Protein AF-A0A0S8J6B5-F1 (afdb_monomer_lite)

pLDDT: mean 71.97, std 14.37, range [44.22, 97.44]

Structure (mmCIF, N/CA/C/O backbone):
data_AF-A0A0S8J6B5-F1
#
_entry.id   AF-A0A0S8J6B5-F1
#
loop_
_atom_site.group_PDB
_atom_site.id
_atom_site.type_symbol
_atom_site.label_atom_id
_atom_site.label_alt_id
_atom_site.label_comp_id
_atom_site.label_asym_id
_atom_site.label_entity_id
_atom_site.label_seq_id
_atom_site.pdbx_PDB_ins_code
_atom_site.Cartn_x
_atom_site.Cartn_y
_atom_site.Cartn_z
_atom_s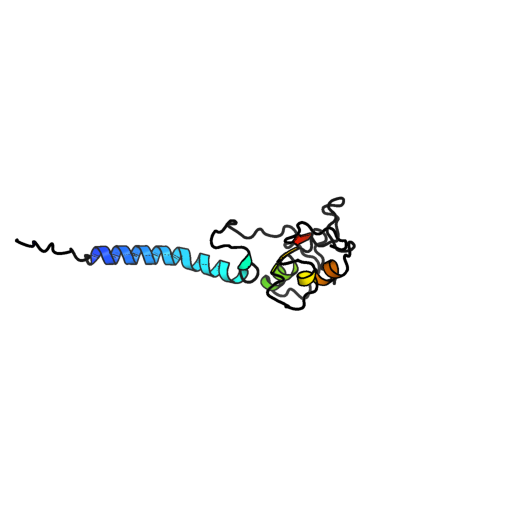ite.occupancy
_atom_site.B_iso_or_equiv
_atom_site.auth_seq_id
_atom_site.auth_comp_id
_atom_site.auth_asym_id
_atom_site.auth_atom_id
_atom_site.pdbx_PDB_model_num
ATOM 1 N N . MET A 1 1 ? -61.045 -2.572 35.374 1.00 48.50 1 MET A N 1
ATOM 2 C CA . MET A 1 1 ? -59.756 -3.092 34.870 1.00 48.50 1 MET A CA 1
ATOM 3 C C . MET A 1 1 ? -58.652 -2.421 35.677 1.00 48.50 1 MET A C 1
ATOM 5 O O . MET A 1 1 ? -58.490 -1.218 35.552 1.00 48.50 1 MET A O 1
ATOM 9 N N . ASN A 1 2 ? -58.008 -3.144 36.601 1.00 45.03 2 ASN A N 1
ATOM 10 C CA . ASN A 1 2 ? -57.009 -2.574 37.518 1.00 45.03 2 ASN A CA 1
ATOM 11 C C . ASN A 1 2 ? -55.618 -2.623 36.877 1.00 45.03 2 ASN A C 1
ATOM 13 O O . ASN A 1 2 ? -55.106 -3.709 36.610 1.00 45.03 2 ASN A O 1
ATOM 17 N N . ILE A 1 3 ? -55.013 -1.459 36.643 1.00 60.06 3 ILE A N 1
ATOM 18 C CA . ILE A 1 3 ? -53.660 -1.334 36.090 1.00 60.06 3 ILE A CA 1
ATOM 19 C C . ILE A 1 3 ? -52.678 -1.334 37.265 1.00 60.06 3 ILE A C 1
ATOM 21 O O . ILE A 1 3 ? -52.633 -0.387 38.047 1.00 60.06 3 ILE A O 1
ATOM 25 N N . ARG A 1 4 ? -51.907 -2.415 37.419 1.00 63.91 4 ARG A N 1
ATOM 26 C CA . ARG A 1 4 ? -50.789 -2.470 38.369 1.00 63.91 4 ARG A CA 1
ATOM 27 C C . ARG A 1 4 ? -49.596 -1.740 37.752 1.00 63.91 4 ARG A C 1
ATOM 29 O O . ARG A 1 4 ? -49.070 -2.174 36.735 1.00 63.91 4 ARG A O 1
ATOM 36 N N . THR A 1 5 ? -49.176 -0.632 38.352 1.00 66.31 5 THR A N 1
ATOM 37 C CA . THR A 1 5 ? -47.941 0.069 37.984 1.00 66.31 5 THR A CA 1
ATOM 38 C C . THR A 1 5 ? -46.756 -0.597 38.677 1.00 66.31 5 THR A C 1
ATOM 40 O O . THR A 1 5 ? -46.599 -0.465 39.893 1.00 66.31 5 THR A O 1
ATOM 43 N N . GLU A 1 6 ? -45.922 -1.313 37.927 1.00 66.81 6 GLU A N 1
ATOM 44 C CA . GLU A 1 6 ? -44.650 -1.818 38.445 1.00 66.81 6 GLU A CA 1
ATOM 45 C C . GLU A 1 6 ? -43.663 -0.658 38.618 1.00 66.81 6 GLU A C 1
ATOM 47 O O . GLU A 1 6 ? -43.391 0.095 37.678 1.00 66.81 6 GLU A O 1
ATOM 52 N N . ARG A 1 7 ? -43.135 -0.473 39.834 1.00 69.81 7 ARG A N 1
ATOM 53 C CA . ARG A 1 7 ? -42.070 0.508 40.064 1.00 69.81 7 ARG A CA 1
ATOM 54 C C . ARG A 1 7 ? -40.789 -0.021 39.424 1.00 69.81 7 ARG A C 1
ATOM 56 O O . ARG A 1 7 ? -40.282 -1.055 39.843 1.00 69.81 7 ARG A O 1
ATOM 63 N N . LYS A 1 8 ? -40.245 0.703 38.445 1.00 69.19 8 LYS A N 1
ATOM 64 C CA . LYS A 1 8 ? -38.907 0.419 37.909 1.00 69.19 8 LYS A CA 1
ATOM 65 C C . LYS A 1 8 ? -37.866 0.684 39.002 1.00 69.19 8 LYS A C 1
ATOM 67 O O . LYS A 1 8 ? -37.848 1.779 39.565 1.00 69.19 8 LYS A O 1
ATOM 72 N N . SER A 1 9 ? -37.032 -0.304 39.323 1.00 73.94 9 SER A N 1
ATOM 73 C CA . SER A 1 9 ? -35.915 -0.131 40.256 1.00 73.94 9 SER A CA 1
ATOM 74 C C . SER A 1 9 ? -34.882 0.824 39.651 1.00 73.94 9 SER A C 1
ATOM 76 O O . SER A 1 9 ? -34.453 0.631 38.515 1.00 73.94 9 SER A O 1
ATOM 78 N N . GLY A 1 10 ? -34.506 1.869 40.389 1.00 77.88 10 GLY A N 1
ATOM 79 C CA . GLY A 1 10 ? -33.377 2.728 40.029 1.00 77.88 10 GLY A CA 1
ATOM 80 C C . GLY A 1 10 ? -32.040 2.034 40.300 1.00 77.88 10 GLY A C 1
ATOM 81 O O . GLY A 1 10 ? -31.982 1.096 41.092 1.00 77.88 10 GLY A O 1
ATOM 82 N N . PHE A 1 11 ? -30.976 2.510 39.654 1.00 80.31 11 PHE A N 1
ATOM 83 C CA . PHE A 1 11 ? -29.611 2.064 39.934 1.00 80.31 11 PHE A CA 1
ATOM 84 C C . PHE A 1 11 ? -29.189 2.448 41.357 1.00 80.31 11 PHE A C 1
ATOM 86 O O . PHE A 1 11 ? -29.462 3.557 41.825 1.00 80.31 11 PHE A O 1
ATOM 93 N N . THR A 1 12 ? -28.495 1.542 42.035 1.00 92.25 12 THR A N 1
ATOM 94 C CA . THR A 1 12 ? -27.850 1.807 43.322 1.00 92.25 12 THR A CA 1
ATOM 95 C C . THR A 1 12 ? -26.544 2.583 43.128 1.00 92.25 12 THR A C 1
ATOM 97 O O . THR A 1 12 ? -25.895 2.528 42.081 1.00 92.25 12 THR A O 1
ATOM 100 N N . LEU A 1 13 ? -26.122 3.306 44.167 1.00 92.25 13 LEU A N 1
ATOM 101 C CA . LEU A 1 13 ? -24.889 4.101 44.134 1.00 92.25 13 LEU A CA 1
ATOM 102 C C . LEU A 1 13 ? -23.640 3.218 43.961 1.00 92.25 13 LEU A C 1
ATOM 104 O O . LEU A 1 13 ? -22.688 3.613 43.291 1.00 92.25 13 LEU A O 1
ATOM 108 N N . ILE A 1 14 ? -23.669 2.002 44.513 1.00 93.94 14 ILE A N 1
ATOM 109 C CA . ILE A 1 14 ? -22.578 1.037 44.369 1.00 93.94 14 ILE A CA 1
ATOM 110 C C . ILE A 1 14 ? -22.484 0.480 42.943 1.00 93.94 14 ILE A C 1
ATOM 112 O O . ILE A 1 14 ? -21.381 0.356 42.418 1.00 93.94 14 ILE A O 1
ATOM 116 N N . GLU A 1 15 ? -23.614 0.219 42.278 1.00 93.50 15 GLU A N 1
ATOM 117 C CA . GLU A 1 15 ? -23.617 -0.221 40.877 1.00 93.50 15 GLU A CA 1
ATOM 118 C C . GLU A 1 15 ? -23.000 0.840 39.965 1.00 93.50 15 GLU A C 1
ATOM 120 O O . GLU A 1 15 ? -22.154 0.520 39.132 1.00 93.50 15 GLU A O 1
ATOM 125 N N . LEU A 1 16 ? -23.356 2.114 40.162 1.00 93.31 16 LEU A N 1
ATOM 126 C CA . LEU A 1 16 ? -22.785 3.210 39.380 1.00 93.31 16 LEU A CA 1
ATOM 127 C C . LEU A 1 16 ? -21.266 3.325 39.583 1.00 93.31 16 LEU A C 1
ATOM 129 O O . LEU A 1 16 ? -20.525 3.487 38.614 1.00 93.31 16 LEU A O 1
ATOM 133 N N . LEU A 1 17 ? -20.794 3.214 40.828 1.00 95.38 17 LEU A N 1
ATOM 134 C CA . LEU A 1 17 ? -19.365 3.284 41.142 1.00 95.38 17 LEU A CA 1
ATOM 135 C C . LEU A 1 17 ? -18.570 2.164 40.467 1.00 95.38 17 LEU A C 1
ATOM 137 O O . LEU A 1 17 ? -17.499 2.424 39.919 1.00 95.38 17 LEU A O 1
ATOM 141 N N . ILE A 1 18 ? -19.103 0.940 40.457 1.00 96.00 18 ILE A N 1
ATOM 142 C CA . ILE A 1 18 ? -18.460 -0.196 39.786 1.00 96.00 18 ILE A CA 1
ATOM 143 C C . ILE A 1 18 ? -18.388 0.046 38.273 1.00 96.00 18 ILE A C 1
ATOM 145 O O . ILE A 1 18 ? -17.337 -0.164 37.670 1.00 96.00 18 ILE A O 1
ATOM 149 N N . VAL A 1 19 ? -19.466 0.544 37.658 1.00 95.88 19 VAL A N 1
ATOM 150 C CA . VAL A 1 19 ? -19.497 0.836 36.215 1.00 95.88 19 VAL A CA 1
ATOM 151 C C . VAL A 1 19 ? -18.445 1.880 35.838 1.00 95.88 19 VAL A C 1
ATOM 153 O O . VAL A 1 19 ? -17.669 1.664 34.907 1.00 95.88 19 VAL A O 1
ATOM 156 N N . VAL A 1 20 ? -18.370 2.990 36.577 1.00 96.12 20 VAL A N 1
ATOM 157 C CA . VAL A 1 20 ? -17.387 4.051 36.307 1.00 96.12 20 VAL A CA 1
ATOM 158 C C . VAL A 1 20 ? -15.956 3.548 36.517 1.00 96.12 20 VAL A C 1
ATOM 160 O O . VAL A 1 20 ? -15.083 3.853 35.704 1.00 96.12 20 VAL A O 1
ATOM 163 N N . ALA A 1 21 ? -15.713 2.733 37.549 1.00 97.25 21 ALA A N 1
ATOM 164 C CA . ALA A 1 21 ? -14.399 2.141 37.799 1.00 97.25 21 ALA A CA 1
ATOM 165 C C . ALA A 1 21 ? -13.941 1.235 36.643 1.00 97.25 21 ALA A C 1
ATOM 167 O O . ALA A 1 21 ? -12.800 1.339 36.194 1.00 97.25 21 ALA A O 1
ATOM 168 N N . ILE A 1 22 ? -14.833 0.394 36.108 1.00 97.44 22 ILE A N 1
ATOM 169 C CA . ILE A 1 22 ? -14.524 -0.476 34.963 1.00 97.44 22 ILE A CA 1
ATOM 170 C C . ILE A 1 22 ? -14.231 0.361 33.711 1.00 97.44 22 ILE A C 1
ATOM 172 O O . ILE A 1 22 ? -13.232 0.114 33.035 1.00 97.44 22 ILE A O 1
ATOM 176 N N . ILE A 1 23 ? -15.050 1.379 33.417 1.00 97.19 23 ILE A N 1
ATOM 177 C CA . ILE A 1 23 ? -14.836 2.268 32.262 1.00 97.19 23 ILE A CA 1
ATOM 178 C C . ILE A 1 23 ? -13.482 2.984 32.370 1.00 97.19 23 ILE A C 1
ATOM 180 O O . ILE A 1 23 ? -12.758 3.056 31.378 1.00 97.19 23 ILE A O 1
ATOM 184 N N . ALA A 1 24 ? -13.106 3.463 33.558 1.00 97.06 24 ALA A N 1
ATOM 185 C CA . ALA A 1 24 ? -11.826 4.135 33.779 1.00 97.06 24 ALA A CA 1
ATOM 186 C C . ALA A 1 24 ? -10.622 3.205 33.540 1.00 97.06 24 ALA A C 1
ATOM 188 O O . ALA A 1 24 ? -9.658 3.608 32.887 1.00 97.06 24 ALA A O 1
ATOM 189 N N . ILE A 1 25 ? -10.690 1.952 34.007 1.00 96.38 25 ILE A N 1
ATOM 190 C CA . ILE A 1 25 ? -9.638 0.946 33.779 1.00 96.38 25 ILE A CA 1
ATOM 191 C C . ILE A 1 25 ? -9.512 0.626 32.285 1.00 96.38 25 ILE A C 1
ATOM 193 O O . ILE A 1 25 ? -8.404 0.609 31.744 1.00 96.38 25 ILE A O 1
ATOM 197 N N . LEU A 1 26 ? -10.638 0.416 31.597 1.00 96.31 26 LEU A N 1
ATOM 198 C CA . LEU A 1 26 ? -10.643 0.154 30.157 1.00 96.31 26 LEU A CA 1
ATOM 199 C C . LEU A 1 26 ? -10.089 1.343 29.362 1.00 96.31 26 LEU A C 1
ATOM 201 O O . LEU A 1 26 ? -9.278 1.142 28.459 1.00 96.31 26 LEU A O 1
ATOM 205 N N . ALA A 1 27 ? -10.469 2.574 29.714 1.00 92.94 27 ALA A N 1
ATOM 206 C CA . ALA A 1 27 ? -9.973 3.784 29.065 1.00 92.94 27 ALA A CA 1
ATOM 207 C C . ALA A 1 27 ? -8.456 3.951 29.244 1.00 92.94 27 ALA A C 1
ATOM 209 O O . ALA A 1 27 ? -7.764 4.269 28.279 1.00 92.94 27 ALA A O 1
ATOM 210 N N . LEU A 1 28 ? -7.922 3.672 30.438 1.00 92.94 28 LEU A N 1
ATOM 211 C CA . LEU A 1 28 ? -6.486 3.765 30.713 1.00 92.94 28 LEU A CA 1
ATOM 212 C C . LEU A 1 28 ? -5.655 2.823 29.828 1.00 92.94 28 LEU A C 1
ATOM 214 O O . LEU A 1 28 ? -4.561 3.186 29.406 1.00 92.94 28 LEU A O 1
ATOM 218 N N . ILE A 1 29 ? -6.180 1.635 29.515 1.00 89.56 29 ILE A N 1
ATOM 219 C CA . ILE A 1 29 ? -5.523 0.670 28.621 1.00 89.56 29 ILE A CA 1
ATOM 220 C C . ILE A 1 29 ? -5.751 1.045 27.148 1.00 89.56 29 ILE A C 1
ATOM 222 O O . ILE A 1 29 ? -4.837 0.953 26.328 1.00 89.56 29 ILE A O 1
ATOM 226 N N . ALA A 1 30 ? -6.961 1.466 26.782 1.00 79.88 30 ALA A N 1
ATOM 227 C CA . ALA A 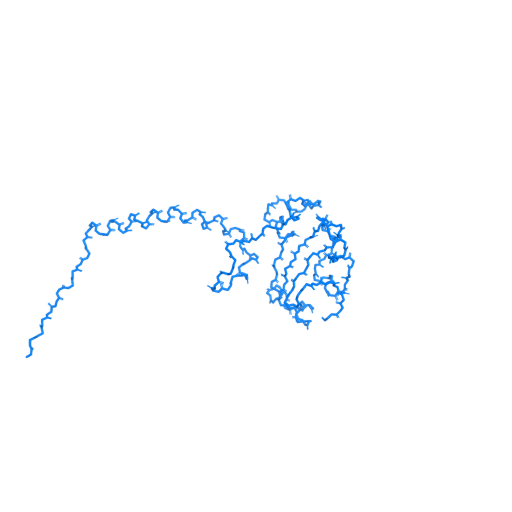1 30 ? -7.336 1.705 25.390 1.00 79.88 30 ALA A CA 1
ATOM 228 C C . ALA A 1 30 ? -6.755 3.008 24.815 1.00 79.88 30 ALA A C 1
ATOM 230 O O . ALA A 1 30 ? -6.271 3.009 23.685 1.00 79.88 30 ALA A O 1
ATOM 231 N N . VAL A 1 31 ? -6.768 4.107 25.576 1.00 78.62 31 VAL A N 1
ATOM 232 C CA . VAL A 1 31 ? -6.356 5.444 25.108 1.00 78.62 31 VAL A CA 1
ATOM 233 C C . VAL A 1 31 ? -4.904 5.501 24.603 1.00 78.62 31 VAL A C 1
ATOM 235 O O . VAL A 1 31 ? -4.713 5.949 23.471 1.00 78.62 31 VAL A O 1
ATOM 238 N N . PRO A 1 32 ? -3.869 5.038 25.336 1.00 68.12 32 PRO A N 1
ATOM 239 C CA . PRO A 1 32 ? -2.492 5.093 24.833 1.00 68.12 32 PRO A CA 1
ATOM 240 C C . PRO A 1 32 ? -2.293 4.230 23.578 1.00 68.12 32 PRO A C 1
ATOM 242 O O . PRO A 1 32 ? -1.620 4.653 22.637 1.00 68.12 32 PRO A O 1
ATOM 245 N N . ASN A 1 33 ? -2.943 3.063 23.517 1.00 63.41 33 ASN A N 1
ATOM 246 C CA . ASN A 1 33 ? -2.921 2.189 22.341 1.00 63.41 33 ASN A CA 1
ATOM 247 C C . ASN A 1 33 ? -3.603 2.829 21.119 1.00 63.41 33 ASN A C 1
ATOM 249 O O . ASN A 1 33 ? -3.178 2.612 19.983 1.00 63.41 33 ASN A O 1
ATOM 253 N N . PHE A 1 34 ? -4.642 3.634 21.342 1.00 59.28 34 PHE A N 1
ATOM 254 C CA . PHE A 1 34 ? -5.360 4.338 20.283 1.00 59.28 34 PHE A CA 1
ATOM 255 C C . PHE A 1 34 ? -4.561 5.535 19.746 1.00 59.28 34 PHE A C 1
ATOM 257 O O . PHE A 1 34 ? -4.435 5.708 18.532 1.00 59.28 34 PHE A O 1
ATOM 264 N N . LEU A 1 35 ? -3.957 6.330 20.636 1.00 56.47 35 LEU A N 1
ATOM 265 C CA . LEU A 1 35 ? -3.183 7.520 20.267 1.00 56.47 35 LEU A CA 1
ATOM 266 C C . LEU A 1 35 ? -1.861 7.176 19.564 1.00 56.47 35 LEU A C 1
ATOM 268 O O . LEU A 1 35 ? -1.504 7.846 18.599 1.00 56.47 35 LEU A O 1
ATOM 272 N N . GLY A 1 36 ? -1.172 6.105 19.975 1.00 51.56 36 GLY A N 1
ATOM 273 C CA . GLY A 1 36 ? 0.077 5.663 19.337 1.00 51.56 36 GLY A CA 1
ATOM 274 C C . GLY A 1 36 ? -0.093 5.139 17.905 1.00 51.56 36 GLY A C 1
ATOM 275 O O . GLY A 1 36 ? 0.865 5.129 17.135 1.00 51.56 36 GLY A O 1
ATOM 276 N N . ARG A 1 37 ? -1.309 4.728 17.517 1.00 48.31 37 ARG A N 1
ATOM 277 C CA . ARG A 1 37 ? -1.612 4.329 16.134 1.00 48.31 37 ARG A CA 1
ATOM 278 C C . ARG A 1 37 ? -2.035 5.507 15.259 1.00 48.31 37 ARG A C 1
ATOM 280 O O . ARG A 1 37 ? -1.775 5.451 14.064 1.00 48.31 37 ARG A O 1
ATOM 287 N N . ALA A 1 38 ? -2.628 6.564 15.823 1.00 44.22 38 ALA A N 1
ATOM 288 C CA . ALA A 1 38 ? -3.219 7.689 15.086 1.00 44.22 38 ALA A CA 1
ATOM 289 C C . ALA A 1 38 ? -2.232 8.488 14.214 1.00 44.22 38 ALA A C 1
ATOM 291 O O . ALA A 1 38 ? -2.622 8.992 13.161 1.00 44.22 38 ALA A O 1
ATOM 292 N N . SER A 1 39 ? -0.957 8.564 14.598 1.00 45.84 39 SER A N 1
ATOM 293 C CA . SER A 1 39 ? 0.079 9.299 13.856 1.00 45.84 39 SER A CA 1
ATOM 294 C C . SER A 1 39 ? 0.524 8.621 12.554 1.00 45.84 39 SER A C 1
ATOM 296 O O . SER A 1 39 ? 1.099 9.284 11.700 1.00 45.84 39 SER A O 1
ATOM 298 N N . ASN A 1 40 ? 0.208 7.336 12.356 1.00 51.50 40 ASN A N 1
ATOM 299 C CA . ASN A 1 40 ? 0.640 6.559 11.189 1.00 51.50 40 ASN A CA 1
ATOM 300 C C . ASN A 1 40 ? -0.499 6.202 10.217 1.00 51.50 40 ASN A C 1
ATOM 302 O O . ASN A 1 40 ? -0.266 5.456 9.275 1.00 51.50 40 ASN A O 1
ATOM 306 N N . ILE A 1 41 ? -1.731 6.689 10.424 1.00 50.50 41 ILE A N 1
ATOM 307 C CA . ILE A 1 41 ? -2.920 6.218 9.675 1.00 50.50 41 ILE A CA 1
ATOM 308 C C . ILE A 1 41 ? -3.298 7.121 8.496 1.00 50.50 41 ILE A C 1
ATOM 310 O O . ILE A 1 41 ? -4.115 6.709 7.678 1.00 50.50 41 ILE A O 1
ATOM 314 N N . ALA A 1 42 ? -2.751 8.336 8.375 1.00 51.47 42 ALA A N 1
ATOM 315 C CA . ALA A 1 42 ? -3.205 9.298 7.360 1.00 51.47 42 ALA A CA 1
ATOM 316 C C . ALA A 1 42 ? -3.233 8.738 5.915 1.00 51.47 42 ALA A C 1
ATOM 318 O O . ALA A 1 42 ? -4.268 8.910 5.271 1.00 51.47 42 ALA A O 1
ATOM 319 N N . PRO A 1 43 ? -2.222 7.982 5.434 1.00 53.50 43 PRO A N 1
ATOM 320 C CA . PRO A 1 43 ? -2.279 7.365 4.107 1.00 53.50 43 PRO A CA 1
ATOM 321 C C . PRO A 1 43 ? -3.092 6.058 4.049 1.00 53.50 43 PRO A C 1
ATOM 323 O O . PRO A 1 43 ? -3.429 5.600 2.967 1.00 53.50 43 PRO A O 1
ATOM 326 N N . TYR A 1 44 ? -3.447 5.438 5.181 1.00 53.81 44 TYR A N 1
ATOM 327 C CA . TYR A 1 44 ? -4.051 4.092 5.217 1.00 53.81 44 TYR A CA 1
ATOM 328 C C . TYR A 1 44 ? -5.510 4.062 5.679 1.00 53.81 44 TYR A C 1
ATOM 330 O O . TYR A 1 44 ? -6.115 2.990 5.698 1.00 53.81 44 TYR A O 1
ATOM 338 N N . ARG A 1 45 ? -6.114 5.215 6.012 1.00 54.03 45 ARG A N 1
ATOM 339 C CA . ARG A 1 45 ? -7.558 5.326 6.330 1.00 54.03 45 ARG A CA 1
ATOM 340 C C . ARG A 1 45 ? -8.452 4.739 5.232 1.00 54.03 45 ARG A C 1
ATOM 342 O O . ARG A 1 45 ? -9.582 4.356 5.505 1.00 54.03 45 ARG A O 1
ATOM 349 N N . GLN A 1 46 ? -7.932 4.660 4.011 1.00 55.44 46 GLN A N 1
ATOM 350 C CA . GLN A 1 46 ? -8.612 4.160 2.820 1.00 55.44 46 GLN A CA 1
ATOM 351 C C . GLN A 1 46 ? -8.493 2.627 2.642 1.00 55.44 46 GLN A C 1
ATOM 353 O O . GLN A 1 46 ? -9.200 2.066 1.812 1.00 55.44 46 GLN A O 1
ATOM 358 N N . LEU A 1 47 ? -7.674 1.929 3.448 1.00 57.34 47 LEU A N 1
ATOM 359 C CA . LEU A 1 47 ? -7.561 0.457 3.445 1.00 57.34 47 LEU A CA 1
ATOM 360 C C . LEU A 1 47 ? -8.550 -0.241 4.392 1.00 57.34 47 LEU A C 1
ATOM 362 O O . LEU A 1 47 ? -8.656 -1.468 4.389 1.00 57.34 47 LEU A O 1
ATOM 366 N N . THR A 1 48 ? -9.281 0.515 5.212 1.00 48.22 48 THR A N 1
ATOM 367 C CA . THR A 1 48 ? -10.312 -0.032 6.096 1.00 48.22 48 THR A CA 1
ATOM 368 C C . THR A 1 48 ? -11.690 0.306 5.544 1.00 48.22 48 THR A C 1
ATOM 370 O O . THR A 1 48 ? -12.146 1.444 5.634 1.00 48.22 48 THR A O 1
ATOM 373 N N . THR A 1 49 ? -12.381 -0.694 4.999 1.00 56.44 49 THR A N 1
ATOM 374 C CA . THR A 1 49 ? -13.848 -0.648 4.888 1.00 56.44 49 THR A CA 1
ATOM 375 C C . THR A 1 49 ? -14.462 -0.647 6.306 1.00 56.44 49 THR A C 1
ATOM 377 O O . THR A 1 49 ? -13.718 -0.829 7.274 1.00 56.44 49 THR A O 1
ATOM 380 N N . PRO A 1 50 ? -15.793 -0.507 6.493 1.00 57.72 50 PRO A N 1
ATOM 381 C CA . PRO A 1 50 ? -16.414 -0.649 7.819 1.00 57.72 50 PRO A CA 1
ATOM 382 C C . PRO A 1 50 ? -16.064 -1.970 8.531 1.00 57.72 50 PRO A C 1
ATOM 384 O O . PRO A 1 50 ? -16.217 -2.075 9.745 1.00 57.72 50 PRO A O 1
ATOM 387 N N . VAL A 1 51 ? -15.576 -2.969 7.784 1.00 55.22 51 VAL A N 1
ATOM 388 C CA . VAL A 1 51 ? -14.968 -4.196 8.299 1.00 55.22 51 VAL A CA 1
ATOM 389 C C . VAL A 1 51 ? -13.454 -4.152 8.057 1.00 55.22 51 VAL A C 1
ATOM 391 O O . VAL A 1 51 ? -12.988 -4.040 6.919 1.00 55.22 51 VAL A O 1
ATOM 394 N N . ALA A 1 52 ? -12.672 -4.246 9.133 1.00 54.66 52 ALA A N 1
ATOM 395 C CA . ALA A 1 52 ? -11.217 -4.319 9.058 1.00 54.66 52 ALA A CA 1
ATOM 396 C C . ALA A 1 52 ? -10.775 -5.739 8.664 1.00 54.66 52 ALA A C 1
ATOM 398 O O . ALA A 1 52 ? -10.868 -6.664 9.467 1.00 54.66 52 ALA A O 1
ATOM 399 N N . TYR A 1 53 ? -10.278 -5.908 7.436 1.00 57.50 53 TYR A N 1
ATOM 400 C CA . TYR A 1 53 ? -9.706 -7.178 6.963 1.00 57.50 53 TYR A CA 1
ATOM 401 C C . TYR A 1 53 ? -8.241 -7.375 7.378 1.00 57.50 53 TYR A C 1
ATOM 403 O O . TYR A 1 53 ? -7.739 -8.495 7.339 1.00 57.50 53 TYR A O 1
ATOM 411 N N . ILE A 1 54 ? -7.553 -6.308 7.797 1.00 62.41 54 ILE A N 1
ATOM 412 C CA . ILE A 1 54 ? -6.166 -6.362 8.260 1.00 62.41 54 ILE A CA 1
ATOM 413 C C . ILE A 1 54 ? -6.059 -5.734 9.657 1.00 62.41 54 ILE A C 1
ATOM 415 O O . ILE A 1 54 ? -6.552 -4.633 9.899 1.00 62.41 54 ILE A O 1
ATOM 419 N N . THR A 1 55 ? -5.460 -6.454 10.607 1.00 64.12 55 THR A N 1
ATOM 420 C CA . THR A 1 55 ? -5.363 -6.044 12.026 1.00 64.12 55 THR A CA 1
ATOM 421 C C . THR A 1 55 ? -4.150 -5.146 12.311 1.00 64.12 55 THR A C 1
ATOM 423 O O . THR A 1 55 ? -4.083 -4.457 13.341 1.00 64.12 55 THR A O 1
ATOM 426 N N . SER A 1 56 ? -3.197 -5.111 11.378 1.00 66.50 56 SER A N 1
ATOM 427 C CA . SER A 1 56 ? -2.024 -4.238 11.380 1.00 66.50 56 SER A CA 1
ATOM 428 C C . SER A 1 56 ? -1.569 -3.937 9.956 1.00 66.50 56 SER A C 1
ATOM 430 O O . SER A 1 56 ? -1.707 -4.778 9.074 1.00 66.50 56 SER A O 1
ATOM 432 N N . ILE A 1 57 ? -0.969 -2.769 9.738 1.00 65.62 57 ILE A N 1
ATOM 433 C CA . ILE A 1 57 ? -0.324 -2.447 8.462 1.00 65.62 57 ILE A CA 1
ATOM 434 C C . ILE A 1 57 ? 1.006 -3.216 8.412 1.00 65.62 57 ILE A C 1
ATOM 436 O O . ILE A 1 57 ? 1.792 -3.083 9.353 1.00 65.62 57 ILE A O 1
ATOM 440 N N . PRO A 1 58 ? 1.255 -4.047 7.386 1.00 68.56 58 PRO A N 1
ATOM 441 C CA . PRO A 1 58 ? 2.514 -4.763 7.266 1.00 68.56 58 PRO A CA 1
ATOM 442 C C . PRO A 1 58 ? 3.655 -3.770 7.040 1.00 68.56 58 PRO A C 1
ATOM 444 O O . PRO A 1 58 ? 3.529 -2.828 6.257 1.00 68.56 58 PRO A O 1
ATOM 447 N N . GLU A 1 59 ? 4.780 -3.992 7.715 1.00 67.94 59 GLU A N 1
ATOM 448 C CA . GLU A 1 59 ? 5.997 -3.249 7.414 1.00 67.94 59 GLU A CA 1
ATOM 449 C C . GLU A 1 59 ? 6.521 -3.663 6.038 1.00 67.94 59 GLU A C 1
ATOM 451 O O . GLU A 1 59 ? 6.579 -4.850 5.704 1.00 67.94 59 GLU A O 1
ATOM 456 N N . CY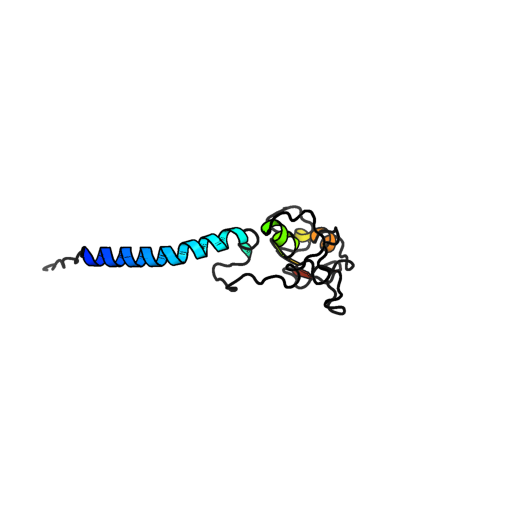S A 1 60 ? 6.938 -2.684 5.238 1.00 69.94 60 CYS A N 1
ATOM 457 C CA . CYS A 1 60 ? 7.652 -2.985 4.011 1.00 69.94 60 CYS A CA 1
ATOM 458 C C . CYS A 1 60 ? 9.019 -3.611 4.355 1.00 69.94 60 CYS A C 1
ATOM 460 O O . CYS A 1 60 ? 9.829 -2.974 5.032 1.00 69.94 60 CYS A O 1
ATOM 462 N N . PRO A 1 61 ? 9.347 -4.814 3.851 1.00 73.19 61 PRO A N 1
ATOM 463 C CA . PRO A 1 61 ? 10.620 -5.470 4.160 1.00 73.19 61 PRO A CA 1
ATOM 464 C C . PRO A 1 61 ? 11.842 -4.704 3.621 1.00 73.19 61 PRO A C 1
ATOM 466 O O . PRO A 1 61 ? 12.970 -4.944 4.052 1.00 73.19 61 PRO A O 1
ATOM 469 N N . PHE A 1 62 ? 11.630 -3.769 2.691 1.00 73.25 62 PHE A N 1
ATOM 470 C CA . PHE A 1 62 ? 12.678 -2.959 2.074 1.00 73.25 62 PHE A CA 1
ATOM 471 C C . PHE A 1 62 ? 12.823 -1.560 2.694 1.00 73.25 62 PHE A C 1
ATOM 473 O O . PHE A 1 62 ? 13.847 -0.913 2.473 1.00 73.25 62 PHE A O 1
ATOM 480 N N . SER A 1 63 ? 11.861 -1.094 3.503 1.00 67.19 63 SER A N 1
ATOM 481 C CA . SER A 1 63 ? 11.876 0.274 4.046 1.00 67.19 63 SER A CA 1
ATOM 482 C C . SER A 1 63 ? 12.860 0.462 5.201 1.00 67.19 63 SER A C 1
ATOM 484 O O . SER A 1 63 ? 13.462 1.523 5.326 1.00 67.19 63 SER A O 1
ATOM 486 N N . ARG A 1 64 ? 13.096 -0.574 6.019 1.00 60.38 64 ARG A N 1
ATOM 487 C CA . ARG A 1 64 ? 13.958 -0.502 7.218 1.00 60.38 64 ARG A CA 1
ATOM 488 C C . ARG A 1 64 ? 15.440 -0.220 6.919 1.00 60.38 64 ARG A C 1
ATOM 490 O O . ARG A 1 64 ? 16.199 0.127 7.820 1.00 60.38 64 ARG A O 1
ATOM 497 N N . TYR A 1 65 ? 15.859 -0.370 5.665 1.00 58.88 65 TYR A N 1
ATOM 498 C CA . TYR A 1 65 ? 17.248 -0.209 5.229 1.00 58.88 65 TYR A CA 1
ATOM 499 C C . TYR A 1 65 ? 17.364 0.662 3.979 1.00 58.88 65 TYR A C 1
ATOM 501 O O . TYR A 1 65 ? 18.250 0.427 3.149 1.00 58.88 65 TYR A O 1
ATOM 509 N N . ALA A 1 66 ? 16.440 1.605 3.806 1.00 58.84 66 ALA A N 1
ATOM 510 C CA . ALA A 1 66 ? 16.442 2.471 2.648 1.00 58.84 66 ALA A CA 1
ATOM 511 C C . ALA A 1 66 ? 17.777 3.214 2.484 1.00 58.84 66 ALA A C 1
ATOM 513 O O . ALA A 1 66 ? 18.312 3.795 3.431 1.00 58.84 66 ALA A O 1
ATOM 514 N N . ARG A 1 67 ? 18.339 3.169 1.273 1.00 57.06 67 ARG A N 1
ATOM 515 C CA . ARG A 1 67 ? 19.626 3.782 0.945 1.00 57.06 67 ARG A CA 1
ATOM 516 C C . ARG A 1 67 ? 19.388 5.127 0.268 1.00 57.06 67 ARG A C 1
ATOM 518 O O . ARG A 1 67 ? 18.956 5.173 -0.880 1.00 57.06 67 ARG A O 1
ATOM 525 N N . GLY A 1 68 ? 19.766 6.202 0.962 1.00 54.00 68 GLY A N 1
ATOM 526 C CA . GLY A 1 68 ? 20.131 7.461 0.311 1.00 54.00 68 GLY A CA 1
ATOM 527 C C . GLY A 1 68 ? 19.034 8.504 0.111 1.00 54.00 68 GLY A C 1
ATOM 528 O O . GLY A 1 68 ? 19.105 9.222 -0.877 1.00 54.00 68 GLY A O 1
ATOM 529 N N . ASN A 1 69 ? 18.071 8.661 1.025 1.00 53.34 69 ASN A N 1
ATOM 530 C CA . ASN A 1 69 ? 17.193 9.834 0.964 1.00 53.34 69 ASN A CA 1
ATOM 531 C C . ASN A 1 69 ? 17.523 10.864 2.052 1.00 53.34 69 ASN A C 1
ATOM 533 O O . ASN A 1 69 ? 17.125 10.720 3.206 1.00 53.34 69 ASN A O 1
ATOM 537 N N . THR A 1 70 ? 18.232 11.924 1.663 1.00 51.34 70 THR A N 1
ATOM 538 C CA . THR A 1 70 ? 18.583 13.074 2.515 1.00 51.34 70 THR A CA 1
ATOM 539 C C . THR A 1 70 ? 17.367 13.942 2.878 1.00 51.34 70 THR A C 1
ATOM 541 O O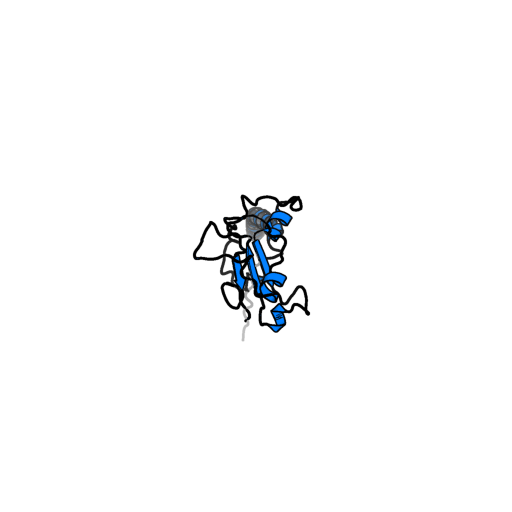 . THR A 1 70 ? 17.482 14.810 3.739 1.00 51.34 70 THR A O 1
ATOM 544 N N . TYR A 1 71 ? 16.201 13.715 2.253 1.00 49.09 71 TYR A N 1
ATOM 545 C CA . TYR A 1 71 ? 14.962 14.466 2.502 1.00 49.09 71 TYR A CA 1
ATOM 546 C C . TYR A 1 71 ? 14.041 13.836 3.558 1.00 49.09 71 TYR A C 1
ATOM 548 O O . TYR A 1 71 ? 13.089 14.477 3.999 1.00 49.09 71 TYR A O 1
ATOM 556 N N . ALA A 1 72 ? 14.307 12.601 3.991 1.00 53.75 72 ALA A N 1
ATOM 557 C CA . ALA A 1 72 ? 13.534 11.940 5.041 1.00 53.75 72 ALA A CA 1
ATOM 558 C C . ALA A 1 72 ? 14.126 12.271 6.420 1.00 53.75 72 ALA A C 1
ATOM 560 O O . ALA A 1 72 ? 14.896 11.494 6.985 1.00 53.75 72 ALA A O 1
ATOM 561 N N . THR A 1 73 ? 13.805 13.455 6.941 1.00 52.84 73 THR A N 1
ATOM 562 C CA . THR A 1 73 ? 14.315 13.953 8.233 1.00 52.84 73 THR A CA 1
ATOM 563 C C . THR A 1 73 ? 13.537 13.424 9.438 1.00 52.84 73 THR A C 1
ATOM 565 O O . THR A 1 73 ? 13.992 13.581 10.571 1.00 52.84 73 THR A O 1
ATOM 568 N N . THR A 1 74 ? 12.393 12.766 9.215 1.00 55.00 74 THR A N 1
ATOM 569 C CA . THR A 1 74 ? 11.565 12.156 10.266 1.00 55.00 74 THR A CA 1
ATOM 570 C C . THR A 1 74 ? 11.115 10.741 9.875 1.00 55.00 74 THR A C 1
ATOM 572 O O . THR A 1 74 ? 11.052 10.428 8.683 1.00 55.00 74 THR A O 1
ATOM 575 N N . PRO A 1 75 ? 10.770 9.865 10.836 1.00 54.56 75 PRO A N 1
ATOM 576 C CA . PRO A 1 75 ? 10.209 8.547 10.537 1.00 54.56 75 PRO A CA 1
ATOM 577 C C . PRO A 1 75 ? 8.972 8.611 9.628 1.00 54.56 75 PRO A C 1
ATOM 579 O O . PRO A 1 75 ? 8.858 7.824 8.696 1.00 54.56 75 PRO A O 1
ATOM 582 N N . GLU A 1 76 ? 8.080 9.583 9.831 1.00 52.00 76 GLU A N 1
ATOM 583 C CA . GLU A 1 76 ? 6.821 9.733 9.085 1.00 52.00 76 GLU A CA 1
ATOM 584 C C . GLU A 1 76 ? 7.065 10.093 7.616 1.00 52.00 76 GLU A C 1
ATOM 586 O O . GLU A 1 76 ? 6.415 9.551 6.721 1.00 52.00 76 GLU A O 1
ATOM 591 N N . THR A 1 77 ? 8.046 10.966 7.357 1.00 55.78 77 THR A N 1
ATOM 592 C CA . THR A 1 77 ? 8.478 11.271 5.987 1.00 55.78 77 THR A CA 1
ATOM 593 C C . THR A 1 77 ? 9.142 10.051 5.361 1.00 55.78 77 THR A C 1
ATOM 595 O O . THR A 1 77 ? 8.811 9.716 4.230 1.00 55.78 77 THR A O 1
ATOM 598 N N . HIS A 1 78 ? 9.975 9.312 6.106 1.00 55.25 78 HIS A N 1
ATOM 599 C CA . HIS A 1 78 ? 10.561 8.037 5.672 1.00 55.25 78 HIS A CA 1
ATOM 600 C C . HIS A 1 78 ? 9.474 7.068 5.167 1.00 55.25 78 HIS A C 1
ATOM 602 O O . HIS A 1 78 ? 9.565 6.566 4.051 1.00 55.25 78 HIS A O 1
ATOM 608 N N . PHE A 1 79 ? 8.398 6.856 5.931 1.00 52.22 79 PHE A N 1
ATOM 609 C CA . PHE A 1 79 ? 7.335 5.920 5.550 1.00 52.22 79 PHE A CA 1
ATOM 610 C C . PHE A 1 79 ? 6.645 6.282 4.229 1.00 52.22 79 PHE A C 1
ATOM 612 O O . PHE A 1 79 ? 6.521 5.403 3.378 1.00 52.22 79 PHE A O 1
ATOM 619 N N . GLY A 1 80 ? 6.285 7.553 4.010 1.00 57.69 80 GLY A N 1
ATOM 620 C CA . GLY A 1 80 ? 5.612 7.989 2.778 1.00 57.69 80 GLY A CA 1
ATOM 621 C C . GLY A 1 80 ? 6.425 7.777 1.492 1.00 57.69 80 GLY A C 1
ATOM 622 O O . GLY A 1 80 ? 5.843 7.590 0.426 1.00 57.69 80 GLY A O 1
ATOM 623 N N . TRP A 1 81 ? 7.760 7.746 1.582 1.00 58.44 81 TRP A N 1
ATOM 624 C CA . TRP A 1 81 ? 8.644 7.523 0.429 1.00 58.44 81 TRP A CA 1
ATOM 625 C C . TRP A 1 81 ? 8.862 6.044 0.092 1.00 58.44 81 TRP A C 1
ATOM 627 O O . TRP A 1 81 ? 9.139 5.717 -1.061 1.00 58.44 81 TRP A O 1
ATOM 637 N N . TYR A 1 82 ? 8.759 5.146 1.077 1.00 65.44 82 TYR A N 1
ATOM 638 C CA . TYR A 1 82 ? 9.162 3.740 0.918 1.00 65.44 82 TYR A CA 1
ATOM 639 C C . TYR A 1 82 ? 8.005 2.752 0.836 1.00 65.44 82 TYR A C 1
ATOM 641 O O . TYR A 1 82 ? 8.166 1.659 0.275 1.00 65.44 82 TYR A O 1
ATOM 649 N N . TYR A 1 83 ? 6.855 3.131 1.383 1.00 71.12 83 TYR A N 1
ATOM 650 C CA . TYR A 1 83 ? 5.614 2.389 1.271 1.00 71.12 83 TYR A CA 1
ATOM 651 C C . TYR A 1 83 ? 4.454 3.381 1.266 1.00 71.12 83 TYR A C 1
ATOM 653 O O . TYR A 1 83 ? 4.212 4.072 2.253 1.00 71.12 83 TYR A O 1
ATOM 661 N N . HIS A 1 84 ? 3.757 3.471 0.140 1.00 72.94 84 HIS A N 1
ATOM 662 C CA . HIS A 1 84 ? 2.714 4.467 -0.052 1.00 72.94 84 HIS A CA 1
ATOM 663 C C . HIS A 1 84 ? 1.459 3.802 -0.592 1.00 72.94 84 HIS A C 1
ATOM 665 O O . HIS A 1 84 ? 1.524 3.017 -1.537 1.00 72.94 84 HIS A O 1
ATOM 671 N N . TYR A 1 85 ? 0.327 4.129 0.020 1.00 71.81 85 TYR A N 1
ATOM 672 C CA . TYR A 1 85 ? -0.984 3.872 -0.547 1.00 71.81 85 TYR A CA 1
ATOM 673 C C . TYR A 1 85 ? -1.539 5.195 -1.056 1.00 71.81 85 TYR A C 1
ATOM 675 O O . TYR A 1 85 ? -1.515 6.196 -0.339 1.00 71.81 85 TYR A O 1
ATOM 683 N N . GLU A 1 86 ? -2.059 5.182 -2.274 1.00 73.06 86 GLU A N 1
ATOM 684 C CA . GLU A 1 86 ? -2.638 6.352 -2.910 1.00 73.06 86 GLU A CA 1
ATOM 685 C C . GLU A 1 86 ? -3.991 5.989 -3.512 1.00 73.06 86 GLU A C 1
ATOM 687 O O . GLU A 1 86 ? -4.082 5.155 -4.412 1.00 73.06 86 GLU A O 1
ATOM 692 N N . ALA A 1 87 ? -5.069 6.618 -3.040 1.00 69.94 87 ALA A N 1
ATOM 693 C CA . ALA A 1 87 ? -6.297 6.666 -3.818 1.00 69.94 87 ALA A CA 1
ATOM 694 C C . ALA A 1 87 ? -6.142 7.757 -4.883 1.00 69.94 87 ALA A C 1
ATOM 696 O O . ALA A 1 87 ? -6.228 8.948 -4.585 1.00 69.94 87 ALA A O 1
ATOM 697 N N . VAL A 1 88 ? -5.958 7.335 -6.134 1.00 66.06 88 VAL A N 1
ATOM 698 C CA . VAL A 1 88 ? -5.812 8.210 -7.311 1.00 66.06 88 VAL A CA 1
ATOM 699 C C . VAL A 1 88 ? -7.018 9.157 -7.453 1.00 66.06 88 VAL A C 1
ATOM 701 O O . VAL A 1 88 ? -6.909 10.245 -8.000 1.00 66.06 88 VAL A O 1
ATOM 704 N N . ALA A 1 89 ? -8.179 8.787 -6.901 1.00 56.72 89 ALA A N 1
ATOM 705 C CA . ALA A 1 89 ? -9.381 9.617 -6.926 1.00 56.72 89 ALA A CA 1
ATOM 706 C C . ALA A 1 89 ? -9.301 10.925 -6.105 1.00 56.72 89 ALA A C 1
ATOM 708 O O . ALA A 1 89 ? -10.124 11.803 -6.346 1.00 56.72 89 ALA A O 1
ATOM 709 N N . ASP A 1 90 ? -8.377 11.057 -5.143 1.00 53.53 90 ASP A N 1
ATOM 710 C CA . ASP A 1 90 ? -8.494 12.074 -4.078 1.00 53.53 90 ASP A CA 1
ATOM 711 C C . ASP A 1 90 ? -7.449 13.204 -4.143 1.00 53.53 90 ASP A C 1
ATOM 713 O O . ASP A 1 90 ? -7.627 14.237 -3.503 1.00 53.53 90 ASP A O 1
ATOM 717 N N . GLN A 1 91 ? -6.358 13.051 -4.903 1.00 53.84 91 GLN A N 1
ATOM 718 C CA . GLN A 1 91 ? -5.261 14.032 -4.861 1.00 53.84 91 GLN A CA 1
ATOM 719 C C . GLN A 1 91 ? -5.241 14.988 -6.059 1.00 53.84 91 GLN A C 1
ATOM 721 O O . GLN A 1 91 ? -4.976 16.175 -5.872 1.00 53.84 91 GLN A O 1
ATOM 726 N N . TRP A 1 92 ? -5.579 14.520 -7.268 1.00 54.69 92 TRP A N 1
ATOM 727 C CA . TRP A 1 92 ? -5.478 15.327 -8.489 1.00 54.69 92 TRP A CA 1
ATOM 728 C C . TRP A 1 92 ? -6.512 14.877 -9.524 1.00 54.69 92 TRP A C 1
ATOM 730 O O . TRP A 1 92 ? -6.311 13.917 -10.259 1.00 54.69 92 TRP A O 1
ATOM 740 N N . SER A 1 93 ? -7.628 15.592 -9.642 1.00 55.12 93 SER A N 1
ATOM 741 C CA . SER A 1 93 ? -8.716 15.270 -10.584 1.00 55.12 93 SER A CA 1
ATOM 742 C C . SER A 1 93 ? -8.322 15.281 -12.078 1.00 55.12 93 SER A C 1
ATOM 744 O O . SER A 1 93 ? -9.138 14.903 -12.913 1.00 55.12 93 SER A O 1
ATOM 746 N N . ASN A 1 94 ? -7.083 15.671 -12.410 1.00 57.09 94 ASN A N 1
ATOM 747 C CA . ASN A 1 94 ? -6.496 15.632 -13.756 1.00 57.09 94 ASN A CA 1
ATOM 748 C C . ASN A 1 94 ? -5.412 14.552 -13.925 1.00 57.09 94 ASN A C 1
ATOM 750 O O . ASN A 1 94 ? -4.667 14.598 -14.902 1.00 57.09 94 ASN A O 1
ATOM 754 N N . ASP A 1 95 ? -5.284 13.608 -12.992 1.00 74.75 95 ASP A N 1
ATOM 755 C CA . ASP A 1 95 ? -4.282 12.553 -13.104 1.00 74.75 95 ASP A CA 1
ATOM 756 C C . ASP A 1 95 ? -4.587 11.649 -14.328 1.00 74.75 95 ASP A C 1
ATOM 758 O O . ASP A 1 95 ? -5.674 11.050 -14.400 1.00 74.75 95 ASP A O 1
ATOM 762 N N . PRO A 1 96 ? -3.664 11.531 -15.309 1.00 76.25 96 PRO A N 1
ATOM 763 C CA . PRO A 1 96 ? -3.844 10.695 -16.499 1.00 76.25 96 PRO A CA 1
ATOM 764 C C . PRO A 1 96 ? -4.125 9.224 -16.159 1.00 76.25 96 PRO A C 1
ATOM 766 O O . PRO A 1 96 ? -4.744 8.505 -16.952 1.00 76.25 96 PRO A O 1
ATOM 769 N N . LEU A 1 97 ? -3.753 8.767 -14.963 1.00 78.62 97 LEU A N 1
ATOM 770 C CA . LEU A 1 97 ? -4.058 7.428 -14.481 1.00 78.62 97 LEU A CA 1
ATOM 771 C C . LEU A 1 97 ? -5.562 7.207 -14.257 1.00 78.62 97 LEU A C 1
ATOM 773 O O . LEU A 1 97 ? -6.061 6.111 -14.530 1.00 78.62 97 LEU A O 1
ATOM 777 N N . ILE A 1 98 ? -6.323 8.234 -13.857 1.00 79.94 98 ILE A N 1
ATOM 778 C CA . ILE A 1 98 ? -7.785 8.129 -13.686 1.00 79.94 98 ILE A CA 1
ATOM 779 C C . ILE A 1 98 ? -8.457 7.821 -15.023 1.00 79.94 98 ILE A C 1
ATOM 781 O O . ILE A 1 98 ? -9.325 6.937 -15.084 1.00 79.94 98 ILE A O 1
ATOM 785 N N . ALA A 1 99 ? -8.039 8.523 -16.083 1.00 79.56 99 ALA A N 1
ATOM 786 C CA . ALA A 1 99 ? -8.532 8.332 -17.447 1.00 79.56 99 ALA A CA 1
ATOM 787 C C . ALA A 1 99 ? -8.211 6.927 -17.973 1.00 79.56 99 ALA A C 1
ATOM 789 O O . ALA A 1 99 ? -9.021 6.324 -18.672 1.00 79.56 99 ALA A O 1
ATOM 790 N N . ARG A 1 100 ? -7.075 6.361 -17.552 1.00 79.69 100 ARG A N 1
ATOM 791 C CA . ARG A 1 100 ? -6.699 4.968 -17.826 1.00 79.69 100 ARG A CA 1
ATOM 792 C C . ARG A 1 100 ? -7.411 3.957 -16.926 1.00 79.69 100 ARG A C 1
ATOM 794 O O . ARG A 1 100 ? -7.198 2.761 -17.069 1.00 79.69 100 ARG A O 1
ATOM 801 N N . GLY A 1 101 ? -8.281 4.380 -16.010 1.00 83.00 101 GLY A N 1
ATOM 802 C CA . GLY A 1 101 ? -9.058 3.476 -15.157 1.00 83.00 101 GLY A CA 1
ATOM 803 C C . GLY A 1 101 ? -8.348 3.036 -13.874 1.00 83.00 101 GLY A C 1
ATOM 804 O O . GLY A 1 101 ? -8.844 2.138 -13.188 1.00 83.00 101 GLY A O 1
ATOM 805 N N . TYR A 1 102 ? -7.222 3.656 -13.518 1.00 82.88 102 TYR A N 1
ATOM 806 C CA . TYR A 1 102 ? -6.633 3.482 -12.195 1.00 82.88 102 TYR A CA 1
ATOM 807 C C . TYR A 1 102 ? -7.449 4.253 -11.149 1.00 82.88 102 TYR A C 1
ATOM 809 O O . TYR A 1 102 ? -8.040 5.302 -11.427 1.00 82.88 102 TYR A O 1
ATOM 817 N N . ARG A 1 103 ? -7.573 3.684 -9.952 1.00 81.50 103 ARG A N 1
ATOM 818 C CA . ARG A 1 103 ? -8.374 4.240 -8.843 1.00 81.50 103 ARG A CA 1
ATOM 819 C C . ARG A 1 103 ? -7.612 4.267 -7.536 1.00 81.50 103 ARG A C 1
ATOM 821 O O . ARG A 1 103 ? -7.809 5.177 -6.738 1.00 81.50 103 ARG A O 1
ATOM 828 N N . TRP A 1 104 ? -6.756 3.279 -7.339 1.00 79.62 104 TRP A N 1
ATOM 829 C CA . TRP A 1 104 ? -5.827 3.225 -6.231 1.00 79.62 104 TRP A CA 1
ATOM 830 C C . TRP A 1 104 ? -4.542 2.547 -6.682 1.00 79.62 104 TRP A C 1
ATOM 832 O O . TRP A 1 104 ? -4.562 1.691 -7.577 1.00 79.62 104 TRP A O 1
ATOM 842 N N . SER A 1 105 ? -3.451 2.913 -6.027 1.00 80.88 105 SER A N 1
ATOM 843 C CA . SER A 1 105 ? -2.179 2.223 -6.110 1.00 80.88 105 SER A CA 1
ATOM 844 C C . SER A 1 105 ? -1.579 2.010 -4.723 1.00 80.88 105 SER A C 1
ATOM 846 O O . SER A 1 105 ? -1.853 2.718 -3.752 1.00 80.88 105 SER A O 1
ATOM 848 N N . LEU A 1 106 ? -0.782 0.959 -4.629 1.00 80.56 106 LEU A N 1
ATOM 849 C CA . LEU A 1 106 ? 0.052 0.611 -3.504 1.00 80.56 106 LEU A CA 1
ATOM 850 C C . LEU A 1 106 ? 1.458 0.416 -4.054 1.00 80.56 106 LEU A C 1
ATOM 852 O O . LEU A 1 106 ? 1.684 -0.478 -4.872 1.00 80.56 106 LEU A O 1
ATOM 856 N N . ARG A 1 107 ? 2.400 1.232 -3.591 1.00 80.69 107 ARG A N 1
ATOM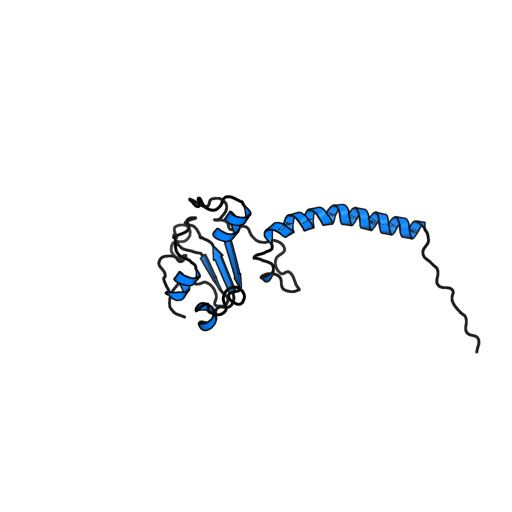 857 C CA . ARG A 1 107 ? 3.774 1.210 -4.086 1.00 80.69 107 ARG A CA 1
ATOM 858 C C . ARG A 1 107 ? 4.803 1.013 -2.990 1.00 80.69 107 ARG A C 1
ATOM 860 O O . ARG A 1 107 ? 4.621 1.415 -1.840 1.00 80.69 107 ARG A O 1
ATOM 867 N N . SER A 1 108 ? 5.934 0.449 -3.389 1.00 80.88 108 SER A N 1
ATOM 868 C CA . SER A 1 108 ? 7.158 0.403 -2.604 1.00 80.88 108 SER A CA 1
ATOM 869 C C . SER A 1 108 ? 8.388 0.559 -3.493 1.00 80.88 108 SER A C 1
ATOM 871 O O . SER A 1 108 ? 8.400 0.068 -4.615 1.00 80.88 108 SER A O 1
ATOM 873 N N . ILE A 1 109 ? 9.452 1.164 -2.960 1.00 77.44 109 ILE A N 1
ATOM 874 C CA . ILE A 1 109 ? 10.790 1.266 -3.586 1.00 77.44 109 ILE A CA 1
ATOM 875 C C . ILE A 1 109 ? 11.412 -0.078 -3.989 1.00 77.44 109 ILE A C 1
ATOM 877 O O . ILE A 1 109 ? 12.413 -0.104 -4.698 1.00 77.44 109 ILE A O 1
ATOM 881 N N . GLY A 1 110 ? 10.854 -1.191 -3.507 1.00 82.75 110 GLY A N 1
ATOM 882 C CA . GLY A 1 110 ? 11.324 -2.517 -3.861 1.00 82.75 110 GLY A CA 1
ATOM 883 C C . GLY A 1 110 ? 12.744 -2.825 -3.355 1.00 82.75 110 GLY A C 1
ATOM 884 O O . GLY A 1 110 ? 13.268 -2.155 -2.457 1.00 82.75 110 GLY A O 1
ATOM 885 N N . PRO A 1 111 ? 13.374 -3.878 -3.899 1.00 83.25 111 PRO A N 1
ATOM 886 C CA . PRO A 1 111 ? 14.634 -4.425 -3.392 1.00 83.25 111 PRO A CA 1
ATOM 887 C C . PRO A 1 111 ? 15.852 -3.511 -3.520 1.00 83.25 111 PRO A C 1
ATOM 889 O O . PRO A 1 111 ? 16.798 -3.656 -2.741 1.00 83.25 111 PRO A O 1
ATOM 892 N N . SER A 1 112 ? 15.819 -2.567 -4.463 1.00 78.69 112 SER A N 1
ATOM 893 C CA . SER A 1 112 ? 16.880 -1.582 -4.708 1.00 78.69 112 SER A CA 1
ATOM 894 C C . SER A 1 112 ? 17.102 -0.658 -3.519 1.00 78.69 112 SER A C 1
ATOM 896 O O . SER A 1 112 ? 18.218 -0.202 -3.267 1.00 78.69 112 SER A O 1
ATOM 898 N N . ARG A 1 113 ? 16.028 -0.428 -2.754 1.00 76.19 113 ARG A N 1
ATOM 899 C CA . ARG A 1 113 ? 15.988 0.458 -1.596 1.00 76.19 113 ARG A CA 1
ATOM 900 C C . ARG A 1 113 ? 16.350 1.906 -1.904 1.00 76.19 113 ARG A C 1
ATOM 902 O O . ARG A 1 113 ? 16.649 2.662 -0.979 1.00 76.19 113 ARG A O 1
ATOM 909 N N . THR A 1 114 ? 16.330 2.288 -3.175 1.00 72.94 114 THR A N 1
ATOM 910 C CA . THR A 1 114 ? 16.771 3.598 -3.639 1.00 72.94 114 THR A CA 1
ATOM 911 C C . THR A 1 114 ? 15.671 4.231 -4.469 1.00 72.94 114 THR A C 1
ATOM 913 O O . THR A 1 114 ? 15.112 3.612 -5.370 1.00 72.94 114 THR A O 1
ATOM 916 N N . PHE A 1 115 ? 15.359 5.489 -4.155 1.00 68.31 115 PHE A N 1
ATOM 917 C CA . PHE A 1 115 ? 14.442 6.284 -4.958 1.00 68.31 115 PHE A CA 1
ATOM 918 C C . PHE A 1 115 ? 15.105 6.584 -6.306 1.00 68.31 115 PHE A C 1
ATOM 920 O O . PHE A 1 115 ? 16.124 7.269 -6.353 1.00 68.31 115 PHE A O 1
ATOM 927 N N . ALA A 1 116 ? 14.536 6.077 -7.399 1.00 64.38 116 ALA A N 1
ATOM 928 C CA . ALA A 1 116 ? 15.115 6.207 -8.736 1.00 64.38 116 ALA A CA 1
ATOM 929 C C . ALA A 1 116 ? 14.951 7.607 -9.371 1.00 64.38 116 ALA A C 1
ATOM 931 O O . ALA A 1 116 ? 15.258 7.786 -10.544 1.00 64.38 116 ALA A O 1
ATOM 932 N N . GLY A 1 117 ? 14.460 8.603 -8.623 1.00 68.12 117 GLY A N 1
ATOM 933 C CA . GLY A 1 117 ? 14.264 9.969 -9.126 1.00 68.12 117 GLY A CA 1
ATOM 934 C C . GLY A 1 117 ? 13.005 10.159 -9.980 1.00 68.12 117 GLY A C 1
ATOM 935 O O . GLY A 1 117 ? 12.765 11.265 -10.450 1.00 68.12 117 GLY A O 1
ATOM 936 N N . VAL A 1 118 ? 12.211 9.104 -10.164 1.00 71.56 118 VAL A N 1
ATOM 937 C CA . VAL A 1 118 ? 10.990 9.075 -10.979 1.00 71.56 118 VAL A CA 1
ATOM 938 C C . VAL A 1 118 ? 9.780 8.739 -10.114 1.00 71.56 118 VAL A C 1
ATOM 940 O O . VAL A 1 118 ? 9.864 7.879 -9.231 1.00 71.56 118 VAL A O 1
ATOM 943 N N . TRP A 1 119 ? 8.660 9.418 -10.360 1.00 75.19 119 TRP A N 1
ATOM 944 C CA . TRP A 1 119 ? 7.410 9.166 -9.649 1.00 75.19 119 TRP A CA 1
ATOM 945 C C . TRP A 1 119 ? 6.647 7.993 -10.257 1.00 75.19 119 TRP A C 1
ATOM 947 O O . TRP A 1 119 ? 6.723 7.737 -11.456 1.00 75.19 119 TRP A O 1
ATOM 957 N N . GLU A 1 120 ? 5.876 7.286 -9.428 1.00 76.69 120 GLU A N 1
ATOM 958 C CA . GLU A 1 120 ? 5.013 6.185 -9.880 1.00 76.69 120 GLU A CA 1
ATOM 959 C C . GLU A 1 120 ? 4.067 6.627 -11.000 1.00 76.69 120 GLU A C 1
ATOM 961 O O . GLU A 1 120 ? 3.914 5.907 -11.986 1.00 76.69 120 GLU A O 1
ATOM 966 N N . THR A 1 121 ? 3.479 7.818 -10.869 1.00 76.62 121 THR A N 1
ATOM 967 C CA . THR A 1 121 ? 2.583 8.405 -11.869 1.00 76.62 121 THR A CA 1
ATOM 968 C C . THR A 1 121 ? 3.265 8.536 -13.223 1.00 76.62 121 THR A C 1
ATOM 970 O O . THR A 1 121 ? 2.695 8.115 -14.223 1.00 76.62 121 THR A O 1
ATOM 973 N N . ASP A 1 122 ? 4.515 9.003 -13.249 1.00 79.56 122 ASP A N 1
ATOM 974 C CA . ASP A 1 122 ? 5.295 9.167 -14.478 1.00 79.56 122 ASP A CA 1
ATOM 975 C C . ASP A 1 122 ? 5.631 7.808 -15.109 1.00 79.56 122 ASP A C 1
ATOM 977 O O . ASP A 1 122 ? 5.504 7.627 -16.321 1.00 79.56 122 ASP A O 1
ATOM 981 N N . ILE A 1 123 ? 6.017 6.820 -14.290 1.00 79.56 123 ILE A N 1
ATOM 982 C CA . ILE A 1 123 ? 6.321 5.453 -14.751 1.00 79.56 123 ILE A CA 1
ATOM 983 C C . ILE A 1 123 ? 5.068 4.813 -15.368 1.00 79.56 123 ILE A C 1
ATOM 985 O O . ILE A 1 123 ? 5.134 4.185 -16.430 1.00 79.56 123 ILE A O 1
ATOM 989 N N . MET A 1 124 ? 3.918 4.967 -14.709 1.00 80.69 124 MET A N 1
ATOM 990 C CA . MET A 1 124 ? 2.638 4.448 -15.185 1.00 80.69 124 MET A CA 1
ATOM 991 C C . MET A 1 124 ? 2.101 5.201 -16.402 1.00 80.69 124 MET A C 1
ATOM 993 O O . MET A 1 124 ? 1.494 4.593 -17.286 1.00 80.69 124 MET A O 1
ATOM 997 N N . GLU A 1 125 ? 2.318 6.513 -16.478 1.00 80.62 125 GLU A N 1
ATOM 998 C CA . GLU A 1 125 ? 1.918 7.329 -17.618 1.00 80.62 125 GLU A CA 1
ATOM 999 C C . GLU A 1 125 ? 2.742 6.975 -18.862 1.00 80.62 125 GLU A C 1
ATOM 1001 O O . GLU A 1 125 ? 2.181 6.777 -19.945 1.00 80.62 125 GLU A O 1
ATOM 1006 N N . GLN A 1 126 ? 4.055 6.819 -18.711 1.00 80.38 126 GLN A N 1
ATOM 1007 C CA . GLN A 1 126 ? 4.961 6.491 -19.814 1.00 80.38 126 GLN A CA 1
ATOM 1008 C C . GLN A 1 126 ? 4.942 5.005 -20.188 1.00 80.38 126 GLN A C 1
ATOM 1010 O O . GLN A 1 126 ? 5.450 4.634 -21.244 1.00 80.38 126 GLN A O 1
ATOM 1015 N N . GLY A 1 127 ? 4.373 4.140 -19.343 1.00 77.56 127 GLY A N 1
ATOM 1016 C CA . GLY A 1 127 ? 4.423 2.695 -19.563 1.00 77.56 127 GLY A CA 1
ATOM 1017 C C . GLY A 1 127 ? 5.825 2.102 -19.369 1.00 77.56 127 GLY A C 1
ATOM 1018 O O . GLY A 1 127 ? 6.080 1.007 -19.867 1.00 77.56 127 GLY A O 1
ATOM 1019 N N . SER A 1 128 ? 6.738 2.819 -18.700 1.00 78.56 128 SER A N 1
ATOM 1020 C CA . SER A 1 128 ? 8.152 2.436 -18.587 1.00 78.56 128 SER A CA 1
ATOM 1021 C C . SER A 1 128 ? 8.323 1.172 -17.749 1.00 78.56 128 SER A C 1
ATOM 1023 O O . SER A 1 128 ? 7.715 1.039 -16.692 1.00 78.56 128 SER A O 1
ATOM 1025 N N . THR A 1 129 ? 9.189 0.265 -18.197 1.00 81.00 129 THR A N 1
ATOM 1026 C CA . THR A 1 129 ? 9.597 -0.943 -17.462 1.00 81.00 129 THR A CA 1
ATOM 1027 C C . THR A 1 129 ? 10.904 -0.760 -16.691 1.00 81.00 129 THR A C 1
ATOM 1029 O O . THR A 1 129 ? 11.220 -1.576 -15.832 1.00 81.00 129 THR A O 1
ATOM 1032 N N . ASP A 1 130 ? 11.663 0.303 -16.969 1.00 82.88 130 ASP A N 1
ATOM 1033 C CA . ASP A 1 130 ? 13.050 0.470 -16.500 1.00 82.88 130 ASP A CA 1
ATOM 1034 C C . ASP A 1 130 ? 13.155 0.625 -14.980 1.00 82.88 130 ASP A C 1
ATOM 1036 O O . ASP A 1 130 ? 14.182 0.326 -14.369 1.00 82.88 130 ASP A O 1
ATOM 1040 N N . TYR A 1 131 ? 12.066 1.079 -14.365 1.00 82.00 131 TYR A N 1
ATOM 1041 C CA . TYR A 1 131 ? 11.981 1.376 -12.943 1.00 82.00 131 TYR A CA 1
ATOM 1042 C C . TYR A 1 131 ? 10.9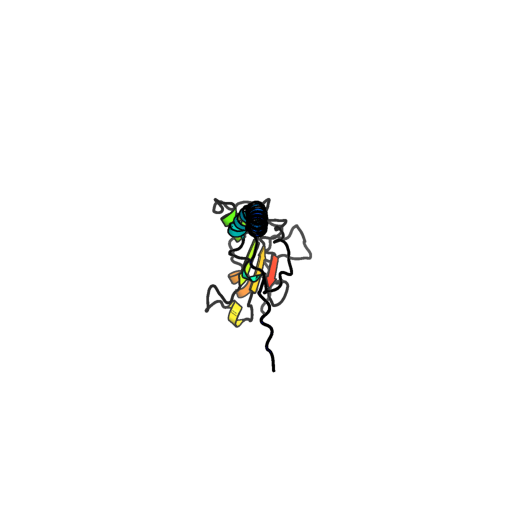24 0.532 -12.235 1.00 82.00 131 TYR A C 1
ATOM 1044 O O . TYR A 1 131 ? 10.493 0.900 -11.147 1.00 82.00 131 TYR A O 1
ATOM 1052 N N . ILE A 1 132 ? 10.496 -0.594 -12.809 1.00 86.06 132 ILE A N 1
ATOM 1053 C CA . ILE A 1 132 ? 9.498 -1.490 -12.206 1.00 86.06 132 ILE A CA 1
ATOM 1054 C C . ILE A 1 132 ? 10.157 -2.780 -11.732 1.00 86.06 132 ILE A C 1
ATOM 1056 O O . ILE A 1 132 ? 11.122 -3.263 -12.320 1.00 86.06 132 ILE A O 1
ATOM 1060 N N . TYR A 1 133 ? 9.650 -3.320 -10.627 1.00 87.50 133 TYR A N 1
ATOM 1061 C CA . TYR A 1 133 ? 10.066 -4.610 -10.108 1.00 87.50 133 TYR A CA 1
ATOM 1062 C C . TYR A 1 133 ? 9.845 -5.715 -11.147 1.00 87.50 133 TYR A C 1
ATOM 1064 O O . TYR A 1 133 ? 8.725 -5.978 -11.582 1.00 87.50 133 TYR A O 1
ATOM 1072 N N . ASP A 1 134 ? 10.919 -6.408 -11.492 1.00 85.62 134 ASP A N 1
ATOM 1073 C CA . ASP A 1 134 ? 10.899 -7.571 -12.366 1.00 85.62 134 ASP A CA 1
ATOM 1074 C C . ASP A 1 134 ? 10.940 -8.859 -11.516 1.00 85.62 134 ASP A C 1
ATOM 1076 O O . ASP A 1 134 ? 11.917 -9.127 -10.808 1.00 85.62 134 ASP A O 1
ATOM 1080 N N . PRO A 1 135 ? 9.891 -9.700 -11.565 1.00 83.31 135 PRO A N 1
ATOM 1081 C CA . PRO A 1 135 ? 9.845 -10.927 -10.779 1.00 83.31 135 PRO A CA 1
ATOM 1082 C C . PRO A 1 135 ? 10.893 -11.966 -11.206 1.00 83.31 135 PRO A C 1
ATOM 1084 O O . PRO A 1 135 ? 11.209 -12.850 -10.411 1.00 83.31 135 PRO A O 1
ATOM 1087 N N . THR A 1 136 ? 11.455 -11.874 -12.417 1.00 86.12 136 THR A N 1
ATOM 1088 C CA . THR A 1 136 ? 12.495 -12.793 -12.910 1.00 86.12 136 THR A CA 1
ATOM 1089 C C . THR A 1 136 ? 13.867 -12.520 -12.293 1.00 86.12 136 THR A C 1
ATOM 1091 O O . THR A 1 136 ? 14.693 -13.431 -12.225 1.00 86.12 136 THR A O 1
ATOM 1094 N N . ASN A 1 137 ? 14.097 -11.302 -11.781 1.00 82.44 137 ASN A N 1
ATOM 1095 C CA . ASN A 1 137 ? 15.338 -10.906 -11.107 1.00 82.44 137 ASN A CA 1
ATOM 1096 C C . ASN A 1 137 ? 15.163 -10.591 -9.607 1.00 82.44 137 ASN A C 1
ATOM 1098 O O . ASN A 1 137 ? 16.142 -10.296 -8.915 1.00 82.44 137 ASN A O 1
ATOM 1102 N N . GLY A 1 138 ? 13.949 -10.757 -9.071 1.00 83.81 138 GLY A N 1
ATOM 1103 C CA . GLY A 1 138 ? 13.687 -10.892 -7.641 1.00 83.81 138 GLY A CA 1
ATOM 1104 C C . GLY A 1 138 ? 14.298 -9.767 -6.804 1.00 83.81 138 GLY A C 1
ATOM 1105 O O . GLY A 1 138 ? 14.129 -8.587 -7.084 1.00 83.81 138 GLY A O 1
ATOM 1106 N N . THR A 1 139 ? 15.071 -10.118 -5.774 1.00 84.69 139 THR A N 1
ATOM 1107 C CA . THR A 1 139 ? 15.694 -9.134 -4.870 1.00 84.69 139 THR A CA 1
ATOM 1108 C C . THR A 1 139 ? 16.829 -8.315 -5.495 1.00 84.69 139 THR A C 1
ATOM 1110 O O . THR A 1 139 ? 17.377 -7.447 -4.820 1.00 84.69 139 THR A O 1
ATOM 1113 N N . VAL A 1 140 ? 17.227 -8.606 -6.735 1.00 85.00 140 VAL A N 1
ATOM 1114 C CA . VAL A 1 140 ? 18.228 -7.826 -7.487 1.00 85.00 140 VAL A CA 1
ATOM 1115 C C . VAL A 1 140 ? 17.554 -6.715 -8.299 1.00 85.00 140 VAL A C 1
ATOM 1117 O O . VAL A 1 140 ? 18.231 -5.807 -8.777 1.00 85.00 140 VAL A O 1
ATOM 1120 N N . SER A 1 141 ? 16.224 -6.748 -8.416 1.00 83.50 141 SER A N 1
ATOM 1121 C CA . SER A 1 141 ? 15.469 -5.744 -9.150 1.00 83.50 141 SER A CA 1
ATOM 1122 C C . SER A 1 141 ? 15.701 -4.335 -8.620 1.00 83.50 141 SER A C 1
ATOM 1124 O O . SER A 1 141 ? 15.639 -4.083 -7.412 1.00 83.50 141 SER A O 1
ATOM 1126 N N . ILE A 1 142 ? 15.920 -3.402 -9.546 1.00 77.56 142 ILE A N 1
ATOM 1127 C CA . ILE A 1 142 ? 16.108 -1.988 -9.218 1.00 77.56 142 ILE A CA 1
ATOM 1128 C C . ILE A 1 142 ? 14.781 -1.240 -9.027 1.00 77.56 142 ILE A C 1
ATOM 1130 O O . ILE A 1 142 ? 14.776 -0.118 -8.520 1.00 77.56 142 ILE A O 1
ATOM 1134 N N . GLY A 1 143 ? 13.674 -1.847 -9.455 1.00 81.00 143 GLY A N 1
ATOM 1135 C CA . GLY A 1 143 ? 12.428 -1.139 -9.671 1.00 81.00 143 GLY A CA 1
ATOM 1136 C C . GLY A 1 143 ? 11.436 -1.161 -8.514 1.00 81.00 143 GLY A C 1
ATOM 1137 O O . GLY A 1 143 ? 11.504 -1.966 -7.580 1.00 81.00 143 GLY A O 1
ATOM 1138 N N . TRP A 1 144 ? 10.475 -0.254 -8.633 1.00 83.12 144 TRP A N 1
ATOM 1139 C CA . TRP A 1 144 ? 9.336 -0.100 -7.755 1.00 83.12 144 TRP A CA 1
ATOM 1140 C C . TRP A 1 144 ? 8.417 -1.313 -7.838 1.00 83.12 144 TRP A C 1
ATOM 1142 O O . TRP A 1 144 ? 8.043 -1.771 -8.917 1.00 83.12 144 TRP A O 1
ATOM 1152 N N . ILE A 1 145 ? 7.991 -1.798 -6.681 1.00 85.25 145 ILE A N 1
ATOM 1153 C CA . ILE A 1 145 ? 6.863 -2.716 -6.591 1.00 85.25 145 ILE A CA 1
ATOM 1154 C C . ILE A 1 145 ? 5.616 -1.858 -6.615 1.00 85.25 145 ILE A C 1
ATOM 1156 O O . ILE A 1 145 ? 5.435 -1.010 -5.744 1.00 85.25 145 ILE A O 1
ATOM 1160 N N . VAL A 1 146 ? 4.765 -2.094 -7.600 1.00 86.06 146 VAL A N 1
ATOM 1161 C CA . VAL A 1 146 ? 3.577 -1.289 -7.826 1.00 86.06 146 VAL A CA 1
ATOM 1162 C C . VAL A 1 146 ? 2.386 -2.210 -8.020 1.00 86.06 146 VAL A C 1
ATOM 1164 O O . VAL A 1 146 ? 2.395 -3.109 -8.861 1.00 86.06 146 VAL A O 1
ATOM 1167 N N . TYR A 1 147 ? 1.354 -1.998 -7.217 1.00 85.81 147 TYR A N 1
ATOM 1168 C CA . TYR A 1 147 ? 0.128 -2.774 -7.251 1.00 85.81 147 TYR A CA 1
ATOM 1169 C C . TYR A 1 147 ? -1.063 -1.835 -7.337 1.00 85.81 147 TYR A C 1
ATOM 1171 O O . TYR A 1 147 ? -1.136 -0.854 -6.613 1.00 85.81 147 TYR A O 1
ATOM 1179 N N . THR A 1 148 ? -2.010 -2.125 -8.215 1.00 86.06 148 THR A N 1
ATOM 1180 C CA . THR A 1 148 ? -3.141 -1.235 -8.493 1.00 86.06 148 THR A CA 1
ATOM 1181 C C . THR A 1 148 ? -4.455 -2.000 -8.476 1.00 86.06 148 THR A C 1
ATOM 1183 O O . THR A 1 148 ? -4.478 -3.230 -8.386 1.00 86.06 148 THR A O 1
ATOM 1186 N N . ASN A 1 149 ? -5.568 -1.295 -8.679 1.00 85.06 149 ASN A N 1
ATOM 1187 C CA . ASN A 1 149 ? -6.865 -1.925 -8.943 1.00 85.06 149 ASN A CA 1
ATOM 1188 C C . ASN A 1 149 ? -6.896 -2.806 -10.206 1.00 85.06 149 ASN A C 1
ATOM 1190 O O . ASN A 1 149 ? -7.852 -3.558 -10.381 1.00 85.06 149 ASN A O 1
ATOM 1194 N N . LYS A 1 150 ? -5.885 -2.718 -11.079 1.00 85.94 150 LYS A N 1
ATOM 1195 C CA . LYS A 1 150 ? -5.701 -3.607 -12.236 1.00 85.94 150 LYS A CA 1
ATOM 1196 C C . LYS A 1 150 ? -4.737 -4.772 -11.956 1.00 85.94 150 LYS A C 1
ATOM 1198 O O . LYS A 1 150 ? -4.492 -5.580 -12.845 1.00 85.94 150 LYS A O 1
ATOM 1203 N N . GLY A 1 151 ? -4.209 -4.878 -10.736 1.00 88.00 151 GLY A N 1
ATOM 1204 C CA . GLY A 1 151 ? -3.234 -5.887 -10.330 1.00 88.00 151 GLY A CA 1
ATOM 1205 C C . GLY A 1 151 ? -1.801 -5.355 -10.273 1.00 88.00 151 GLY A C 1
ATOM 1206 O O . GLY A 1 151 ? -1.571 -4.145 -10.191 1.00 88.00 151 GLY A O 1
ATOM 1207 N N . PHE A 1 152 ? -0.840 -6.283 -10.283 1.00 87.81 152 PHE A N 1
ATOM 1208 C CA . PHE A 1 152 ? 0.587 -5.965 -10.283 1.00 87.81 152 PHE A CA 1
ATOM 1209 C C . PHE A 1 152 ? 0.967 -5.250 -11.581 1.00 87.81 152 PHE A C 1
ATOM 1211 O O . PHE A 1 152 ? 0.689 -5.745 -12.673 1.00 87.81 152 PHE A O 1
ATOM 1218 N N . TYR A 1 153 ? 1.601 -4.090 -11.456 1.00 85.81 153 TYR A N 1
ATOM 1219 C CA . TYR A 1 153 ? 2.041 -3.314 -12.601 1.00 85.81 153 TYR A CA 1
ATOM 1220 C C . TYR A 1 153 ? 3.444 -3.761 -13.010 1.00 85.81 153 TYR A C 1
ATOM 1222 O O . TYR A 1 153 ? 4.391 -3.611 -12.245 1.00 85.81 153 TYR A O 1
ATOM 1230 N N . ALA A 1 154 ? 3.555 -4.317 -14.217 1.00 82.69 154 ALA A N 1
ATOM 1231 C CA . ALA A 1 154 ? 4.797 -4.831 -14.800 1.00 82.69 154 ALA A CA 1
ATOM 1232 C C . ALA A 1 154 ? 5.310 -3.970 -15.977 1.00 82.69 154 ALA A C 1
ATOM 1234 O O . ALA A 1 154 ? 6.196 -4.398 -16.710 1.00 82.69 154 ALA A O 1
ATOM 1235 N N . GLY A 1 155 ? 4.735 -2.776 -16.171 1.00 76.81 155 GLY A N 1
ATOM 1236 C CA . GLY A 1 155 ? 5.002 -1.890 -17.307 1.00 76.81 155 GLY A CA 1
ATOM 1237 C C . GLY A 1 155 ? 4.107 -2.153 -18.523 1.00 76.81 155 GLY A C 1
ATOM 1238 O O . GLY A 1 155 ? 3.343 -3.121 -18.560 1.00 76.81 155 GLY A O 1
ATOM 1239 N N . GLY A 1 156 ? 4.196 -1.262 -19.514 1.00 69.69 156 GLY A N 1
ATOM 1240 C CA . GLY A 1 156 ? 3.408 -1.296 -20.750 1.00 69.69 156 GLY A CA 1
ATOM 1241 C C . GLY A 1 156 ? 2.116 -0.455 -20.727 1.00 69.69 156 GLY A C 1
ATOM 1242 O O . GLY A 1 156 ? 1.607 -0.107 -19.659 1.00 69.69 156 GLY A O 1
ATOM 1243 N N . PRO A 1 157 ? 1.581 -0.090 -21.910 1.00 55.03 157 PRO A N 1
ATOM 1244 C CA . PRO A 1 157 ? 0.367 0.711 -22.024 1.00 55.03 157 PRO A CA 1
ATOM 1245 C C . PRO A 1 157 ? -0.881 -0.156 -21.789 1.00 55.03 157 PRO A C 1
ATOM 1247 O O . PRO A 1 157 ? -1.149 -1.075 -22.562 1.00 55.03 157 PRO A O 1
ATOM 1250 N N . TYR A 1 158 ? -1.658 0.161 -20.749 1.00 56.75 158 TYR A N 1
ATOM 1251 C CA . TYR A 1 158 ? -3.021 -0.352 -20.548 1.00 56.75 158 TYR A CA 1
ATOM 1252 C C . TYR A 1 158 ? -4.024 0.788 -20.404 1.00 56.75 158 TYR A C 1
ATOM 1254 O O . TYR A 1 158 ? -3.947 1.515 -19.381 1.00 56.75 158 TYR A O 1
#

Sequence (158 aa):
MNIRTERKSGFTLIELLIVVAIIAILALIAVPNFLGRASNIAPYRQLTTPVAYITSIPECPFSRYARGNTYATTPETHFGWYYHYEAVADQWSNDPLIARGYRWSLRSIGPSRTFAGVWETDIMEQGSTDYIYDPTNGTVSIGWIVYTNKGFYAGGPY

Radius of gyration: 24.91 Å; chains: 1; bounding box: 80×28×66 Å

Foldseek 3Di:
DDDDDDDDDDDDPVNVVVVVVVVVVVCVVVVVVVVVCVLQCPQPVVVDDVHRPDPDDDDDPLLVDQPDDPPCPDPNSSCCQAWGKDQPVPDDPPQVVVVVVWGIKIKGQALLSYDPVDDPSRCQVVQPQQAADDVVCHSNDRHMFMATPVGTRRGDHD

Secondary structure (DSSP, 8-state):
-----PPPPPPPHHHHHHHHHHHHHHHHHHHHHHHHHHTT-TTTGGG--SS-S-SSPPPPTTGGG----TT--SHHHHHHHHEEEEEHHHH-TT-HHHHTT--EEEEE--TT-S--S--HHHHHHHT--TTB--TTTGGG--SBEEEETTEE--SS--